Protein AF-A0A4U9CYF1-F1 (afdb_monomer)

Structure (mmCIF, N/CA/C/O backbone):
data_AF-A0A4U9CYF1-F1
#
_entry.id   AF-A0A4U9CYF1-F1
#
loop_
_atom_site.group_PDB
_atom_site.id
_atom_site.type_symbol
_atom_site.label_atom_id
_atom_site.label_alt_id
_atom_site.label_comp_id
_atom_site.label_asym_id
_atom_site.label_entity_id
_atom_site.label_seq_id
_atom_site.pdbx_PDB_ins_code
_atom_site.Cartn_x
_atom_site.Cartn_y
_atom_site.Cartn_z
_atom_site.occupancy
_atom_site.B_iso_or_equiv
_atom_site.auth_seq_id
_atom_site.auth_comp_id
_atom_site.auth_asym_id
_atom_site.auth_atom_id
_atom_site.pdbx_PDB_model_num
ATOM 1 N N . MET A 1 1 ? -11.019 29.055 8.881 1.00 56.97 1 MET A N 1
ATOM 2 C CA . MET A 1 1 ? -11.404 27.851 8.118 1.00 56.97 1 MET A CA 1
ATOM 3 C C . MET A 1 1 ? -12.787 28.116 7.563 1.00 56.97 1 MET A C 1
ATOM 5 O O . MET A 1 1 ? -13.599 28.685 8.289 1.00 56.97 1 MET A O 1
ATOM 9 N N . SER A 1 2 ? -12.990 27.871 6.273 1.00 73.94 2 SER A N 1
ATOM 10 C CA . SER A 1 2 ? -14.234 28.206 5.564 1.00 73.94 2 SER A CA 1
ATOM 11 C C . SER A 1 2 ? -15.378 27.278 6.001 1.00 73.94 2 SER A C 1
ATOM 13 O O . SER A 1 2 ? -15.116 26.155 6.421 1.00 73.94 2 SER A O 1
ATOM 15 N N . GLU A 1 3 ? -16.644 27.690 5.865 1.00 54.50 3 GLU A N 1
ATOM 16 C CA . GLU A 1 3 ? -17.795 26.783 6.055 1.00 54.50 3 GLU A CA 1
ATOM 17 C C . GLU A 1 3 ? -17.712 25.552 5.135 1.00 54.50 3 GLU A C 1
ATOM 19 O O . GLU A 1 3 ? -18.128 24.460 5.516 1.00 54.50 3 GLU A O 1
ATOM 24 N N . ALA A 1 4 ? -17.080 25.699 3.965 1.00 58.81 4 ALA A N 1
ATOM 25 C CA . ALA A 1 4 ? -16.784 24.587 3.070 1.00 58.81 4 ALA A CA 1
ATOM 26 C C . ALA A 1 4 ? -15.756 23.599 3.661 1.00 58.81 4 ALA A C 1
ATOM 28 O O . ALA A 1 4 ? -15.915 22.400 3.461 1.00 58.81 4 ALA A O 1
ATOM 29 N N . ASP A 1 5 ? -14.756 24.057 4.427 1.00 59.91 5 ASP A N 1
ATOM 30 C CA . ASP A 1 5 ? -13.804 23.160 5.114 1.00 59.91 5 ASP A CA 1
ATOM 31 C C . ASP A 1 5 ? -14.498 22.387 6.246 1.00 59.91 5 ASP A C 1
ATOM 33 O O . ASP A 1 5 ? -14.215 21.216 6.484 1.00 59.91 5 ASP A O 1
ATOM 37 N N . MET A 1 6 ? -15.434 23.039 6.942 1.00 58.56 6 MET A N 1
ATOM 38 C CA . MET A 1 6 ? -16.152 22.467 8.086 1.00 58.56 6 MET A CA 1
AT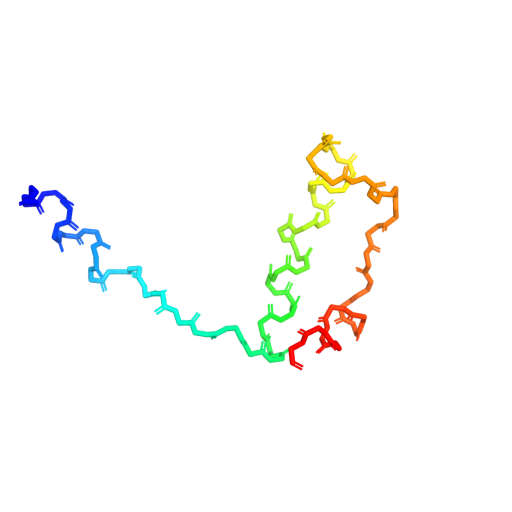OM 39 C C . MET A 1 6 ? -17.163 21.388 7.670 1.00 58.56 6 MET 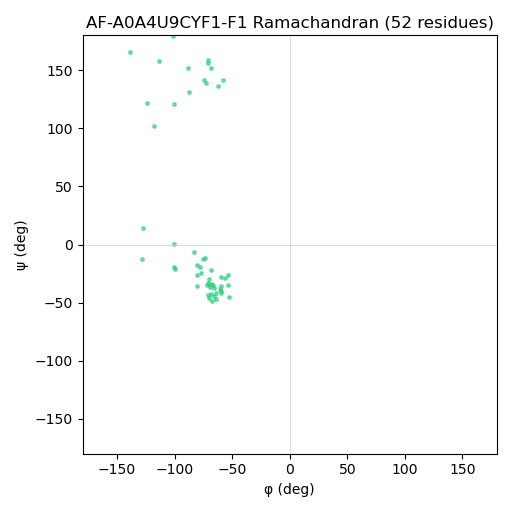A C 1
ATOM 41 O O . MET A 1 6 ? -17.334 20.410 8.394 1.00 58.56 6 MET A O 1
ATOM 45 N N . LEU A 1 7 ? -17.810 21.544 6.507 1.00 55.34 7 LEU A N 1
ATOM 46 C CA . LEU A 1 7 ? -18.770 20.570 5.969 1.00 55.34 7 LEU A CA 1
ATOM 47 C C . LEU A 1 7 ? -18.098 19.275 5.480 1.00 55.34 7 LEU A C 1
ATOM 49 O O . LEU A 1 7 ? -18.679 18.208 5.644 1.00 55.34 7 LEU A O 1
ATOM 53 N N . HIS A 1 8 ? -16.874 19.345 4.942 1.00 55.81 8 HIS A N 1
ATOM 54 C CA . HIS A 1 8 ? -16.126 18.155 4.502 1.00 55.81 8 HIS A CA 1
ATOM 55 C C . HIS A 1 8 ? -15.439 17.415 5.661 1.00 55.81 8 HIS A C 1
ATOM 57 O O . HIS A 1 8 ? -15.236 16.205 5.592 1.00 55.81 8 HIS A O 1
ATOM 63 N N . SER A 1 9 ? -15.109 18.121 6.747 1.00 54.00 9 SER A N 1
ATOM 64 C CA . SER A 1 9 ? -14.417 17.542 7.909 1.00 54.00 9 SER A CA 1
ATOM 65 C C . SER A 1 9 ? -15.256 16.539 8.708 1.00 54.00 9 SER A C 1
ATOM 67 O O . SER A 1 9 ? -14.699 15.725 9.435 1.00 54.00 9 SER A O 1
ATOM 69 N N . ALA A 1 10 ? -16.588 16.586 8.607 1.00 57.56 10 ALA A N 1
ATOM 70 C CA . ALA A 1 10 ? -17.452 15.631 9.305 1.00 57.56 10 ALA A CA 1
ATOM 71 C C . ALA A 1 10 ? -17.567 14.274 8.582 1.00 57.56 10 ALA A C 1
ATOM 73 O O . ALA A 1 10 ? -17.975 13.296 9.203 1.00 57.56 10 ALA A O 1
ATOM 74 N N . GLU A 1 11 ? -17.213 14.207 7.293 1.00 74.50 11 GLU A N 1
ATOM 75 C CA . GLU A 1 11 ? -17.309 12.991 6.470 1.00 74.50 11 GLU A CA 1
ATOM 76 C C . GLU A 1 11 ? -15.962 12.266 6.308 1.00 74.50 11 GLU A C 1
ATOM 78 O O . GLU A 1 11 ? -15.936 11.077 5.992 1.00 74.50 11 GLU A O 1
ATOM 83 N N . LEU A 1 12 ? -14.843 12.961 6.546 1.00 79.38 12 LEU A N 1
ATOM 84 C CA . LEU A 1 12 ? -13.494 12.425 6.385 1.00 79.38 12 LEU A CA 1
ATOM 85 C C . LEU A 1 12 ? -12.752 12.413 7.724 1.00 79.38 12 LEU A C 1
ATOM 87 O O . LEU A 1 12 ? -12.244 13.428 8.195 1.00 79.38 12 LEU A O 1
ATOM 91 N N . GLU A 1 13 ? -12.683 11.231 8.329 1.00 89.50 13 GLU A N 1
ATOM 92 C CA . GLU A 1 13 ? -11.926 10.984 9.553 1.00 89.50 13 GLU A CA 1
ATOM 93 C C . GLU A 1 13 ? -10.473 10.614 9.224 1.00 89.50 13 GLU A C 1
ATOM 95 O O . GLU A 1 13 ? -10.211 9.732 8.404 1.00 89.50 13 GLU A O 1
ATOM 100 N N . ILE A 1 14 ? -9.519 11.260 9.901 1.00 90.25 14 ILE A N 1
ATOM 101 C CA . ILE A 1 14 ? -8.109 10.856 9.895 1.00 90.25 14 ILE A CA 1
ATOM 102 C C . ILE A 1 14 ? -7.837 10.097 11.190 1.00 90.25 14 ILE A C 1
ATOM 104 O O . ILE A 1 14 ? -7.993 10.644 12.281 1.00 90.25 14 ILE A O 1
ATOM 108 N N . ARG A 1 15 ? -7.394 8.848 11.062 1.00 94.12 15 ARG A N 1
ATOM 109 C CA . ARG A 1 15 ? -7.034 7.974 12.180 1.00 94.12 15 ARG A CA 1
ATOM 110 C C . ARG A 1 15 ? -5.768 7.187 11.865 1.00 94.12 15 ARG A C 1
ATOM 112 O O . ARG A 1 15 ? -5.370 7.089 10.705 1.00 94.12 15 ARG A O 1
ATOM 119 N N . GLU A 1 16 ? -5.183 6.590 12.897 1.00 95.81 16 GLU A N 1
ATOM 120 C CA . GLU A 1 16 ? -4.097 5.625 12.730 1.00 95.81 16 GLU A CA 1
ATOM 121 C C . GLU A 1 16 ? -4.544 4.448 11.854 1.00 95.81 16 GLU A C 1
ATOM 123 O O . GLU A 1 16 ? -5.689 3.977 11.935 1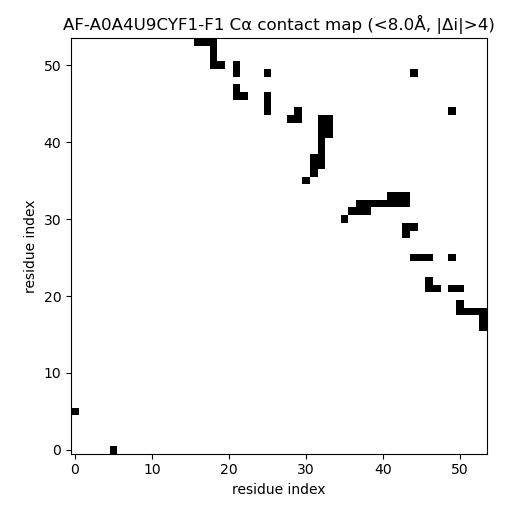.00 95.81 16 GLU A O 1
ATOM 128 N N . ALA A 1 17 ? -3.627 3.991 11.004 1.00 95.00 17 ALA A N 1
ATOM 129 C CA . ALA A 1 17 ? -3.837 2.819 10.170 1.00 95.00 17 ALA A CA 1
ATOM 130 C C . ALA A 1 17 ? -3.772 1.549 11.026 1.00 95.00 17 ALA A C 1
ATOM 132 O O . ALA A 1 17 ? -2.928 1.423 11.913 1.00 95.00 17 ALA A O 1
ATOM 133 N N . LEU A 1 18 ? -4.667 0.605 10.750 1.00 96.00 18 LEU A N 1
ATOM 134 C CA . LE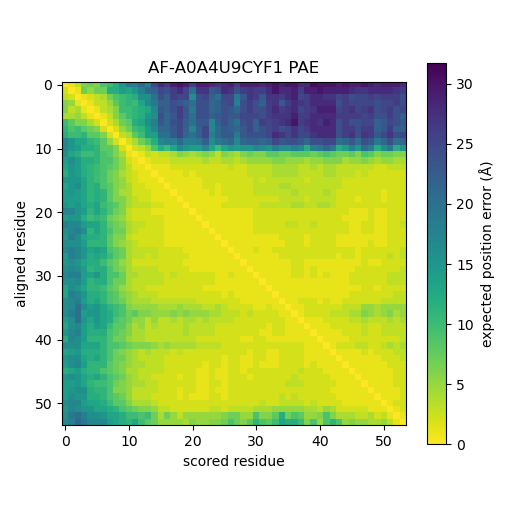U A 1 18 ? -4.741 -0.689 11.417 1.00 96.00 18 LEU A CA 1
ATOM 135 C C . LEU A 1 18 ? -4.404 -1.814 10.425 1.00 96.00 18 LEU A C 1
ATOM 137 O O . LEU A 1 18 ? -4.604 -1.649 9.220 1.00 96.00 18 LEU A O 1
ATOM 141 N N . PRO A 1 19 ? -3.985 -3.002 10.903 1.00 96.12 19 PRO A N 1
ATOM 142 C CA . PRO A 1 19 ? -3.704 -4.157 10.043 1.00 96.12 19 PRO A CA 1
ATOM 143 C C . PRO A 1 19 ? -4.846 -4.557 9.089 1.00 96.12 19 PRO A C 1
ATOM 145 O O . PRO A 1 19 ? -4.599 -5.147 8.034 1.00 96.12 19 PRO A O 1
ATOM 148 N N . ASP A 1 20 ? -6.094 -4.241 9.438 1.00 96.25 20 ASP A N 1
ATOM 149 C CA . ASP A 1 20 ? -7.274 -4.532 8.616 1.00 96.25 20 ASP A CA 1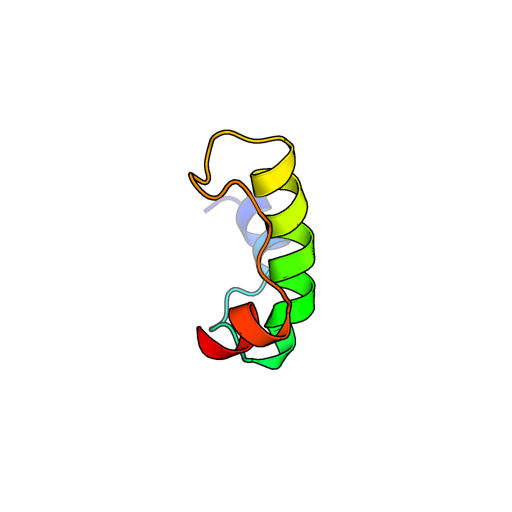
ATOM 150 C C . ASP A 1 20 ? -7.449 -3.555 7.440 1.00 96.25 20 ASP A C 1
ATOM 152 O O . ASP A 1 20 ? -8.078 -3.902 6.437 1.00 96.25 20 ASP A O 1
ATOM 156 N N . ASP A 1 21 ? -6.818 -2.378 7.490 1.00 96.75 21 ASP A N 1
ATOM 157 C CA . ASP A 1 21 ? -6.824 -1.405 6.391 1.00 96.75 21 ASP A CA 1
ATOM 158 C C . ASP A 1 21 ? -5.909 -1.821 5.231 1.00 96.75 21 ASP A C 1
ATOM 160 O O . ASP A 1 21 ? -6.000 -1.262 4.134 1.00 96.75 21 ASP A O 1
ATOM 164 N N . ALA A 1 22 ? -5.054 -2.830 5.437 1.00 96.50 22 ALA A N 1
ATOM 165 C CA . ALA A 1 22 ? -4.068 -3.286 4.460 1.00 96.50 22 ALA A CA 1
ATOM 166 C C . ALA A 1 22 ? -4.690 -3.611 3.093 1.00 96.50 22 ALA A C 1
ATOM 168 O O . ALA A 1 22 ? -4.086 -3.323 2.063 1.00 96.50 22 ALA A O 1
ATOM 169 N N . HIS A 1 23 ? -5.916 -4.148 3.058 1.00 96.25 23 HIS A N 1
ATOM 170 C CA . HIS A 1 23 ? -6.630 -4.399 1.803 1.00 96.25 23 HIS A CA 1
ATOM 171 C C . HIS A 1 23 ? -6.945 -3.111 1.032 1.00 96.25 23 HIS A C 1
ATOM 173 O O . HIS A 1 23 ? -6.713 -3.046 -0.176 1.00 96.25 23 HIS A O 1
ATOM 179 N N . ALA A 1 24 ? -7.471 -2.094 1.718 1.00 95.94 24 ALA A N 1
ATOM 180 C CA . ALA A 1 24 ? -7.840 -0.826 1.097 1.00 95.94 24 ALA A CA 1
ATOM 181 C C . ALA A 1 24 ? -6.593 -0.059 0.633 1.00 9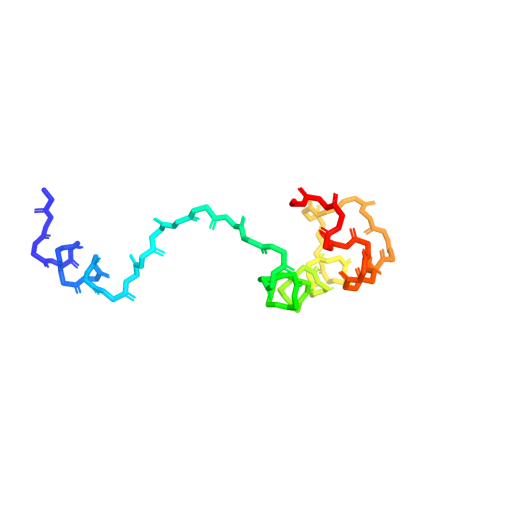5.94 24 ALA A C 1
ATOM 183 O O . ALA A 1 24 ? -6.551 0.447 -0.489 1.00 95.94 24 ALA A O 1
ATOM 184 N N . ILE A 1 25 ? -5.548 -0.044 1.463 1.00 96.25 25 ILE A N 1
ATOM 185 C CA . ILE A 1 25 ? -4.280 0.617 1.146 1.00 96.25 25 ILE A CA 1
ATOM 186 C C . ILE A 1 25 ? -3.589 -0.083 -0.031 1.00 96.25 25 ILE A C 1
ATOM 188 O O . ILE A 1 25 ? -3.164 0.590 -0.970 1.00 96.25 25 ILE A O 1
ATOM 192 N N . ALA A 1 26 ? -3.540 -1.422 -0.044 1.00 96.50 26 ALA A N 1
ATOM 193 C CA . ALA A 1 26 ? -2.967 -2.182 -1.156 1.00 96.50 26 ALA A CA 1
ATOM 194 C C . ALA A 1 26 ? -3.696 -1.901 -2.478 1.00 96.50 26 ALA A C 1
ATOM 196 O O . ALA A 1 26 ? -3.047 -1.708 -3.503 1.00 96.50 26 ALA A O 1
ATOM 197 N N . ALA A 1 27 ? -5.031 -1.816 -2.466 1.00 94.62 27 ALA A N 1
ATOM 198 C CA . ALA A 1 27 ? -5.811 -1.527 -3.669 1.00 94.62 27 ALA A CA 1
ATOM 199 C C . ALA A 1 27 ? -5.460 -0.163 -4.294 1.00 94.62 27 ALA A C 1
ATOM 201 O O . ALA A 1 27 ? -5.374 -0.056 -5.518 1.00 94.62 27 ALA A O 1
ATOM 202 N N . LEU A 1 28 ? -5.206 0.861 -3.469 1.00 95.56 28 LEU A N 1
ATOM 203 C CA . LEU A 1 28 ? -4.722 2.164 -3.939 1.00 95.56 28 LEU A CA 1
ATOM 204 C C . LEU A 1 28 ? -3.274 2.072 -4.437 1.00 95.56 28 LEU A C 1
ATOM 206 O O . LEU A 1 28 ? -2.938 2.572 -5.513 1.00 95.56 28 LEU A O 1
ATOM 210 N N . TYR A 1 29 ? -2.415 1.405 -3.666 1.00 96.88 29 TYR A N 1
ATOM 211 C CA . TYR A 1 29 ? -0.983 1.339 -3.936 1.00 96.88 29 TYR A CA 1
ATOM 212 C C . TYR A 1 29 ? -0.649 0.578 -5.227 1.00 96.88 29 TYR A C 1
ATOM 214 O O . TYR A 1 29 ? 0.206 1.024 -5.993 1.00 96.88 29 TYR A O 1
ATOM 222 N N . VAL A 1 30 ? -1.380 -0.501 -5.534 1.00 97.44 30 VAL A N 1
ATOM 223 C CA . VAL A 1 30 ? -1.212 -1.299 -6.764 1.00 97.44 30 VAL A CA 1
ATOM 224 C C . VAL A 1 30 ? -1.259 -0.428 -8.015 1.00 97.44 30 VAL A C 1
ATOM 226 O O . VAL A 1 30 ? -0.419 -0.5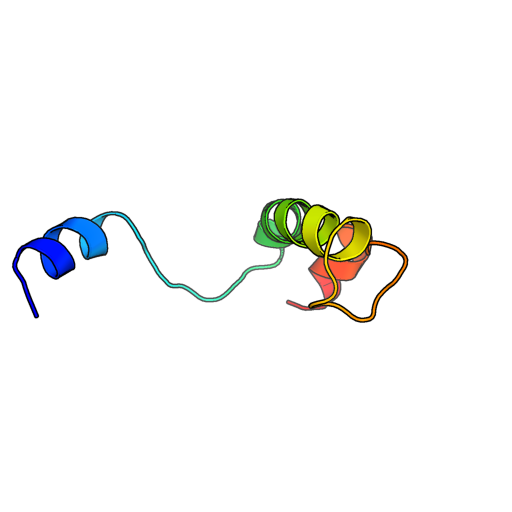76 -8.903 1.00 97.44 30 VAL A O 1
ATOM 229 N N . TRP A 1 31 ? -2.214 0.502 -8.098 1.00 96.19 31 TRP A N 1
ATOM 230 C CA . TRP A 1 31 ? -2.313 1.367 -9.269 1.00 96.19 31 TRP A CA 1
ATOM 231 C C . TRP A 1 31 ? -1.072 2.255 -9.408 1.00 96.19 31 TRP A C 1
ATOM 233 O O . TRP A 1 31 ? -0.544 2.396 -10.512 1.00 96.19 31 TRP A O 1
ATOM 243 N N . HIS A 1 32 ? -0.579 2.809 -8.299 1.00 97.12 32 HIS A N 1
ATOM 244 C CA . HIS A 1 32 ? 0.588 3.688 -8.291 1.00 97.12 32 HIS A CA 1
ATOM 245 C C . HIS A 1 32 ? 1.895 2.965 -8.620 1.00 97.12 32 HIS A C 1
ATOM 247 O O . HIS A 1 32 ? 2.735 3.566 -9.287 1.00 97.12 32 HIS A O 1
ATOM 253 N N . VAL A 1 33 ? 2.045 1.704 -8.211 1.00 97.88 33 VAL A N 1
ATOM 254 C CA . VAL A 1 33 ? 3.186 0.861 -8.599 1.00 97.88 33 VAL A CA 1
ATOM 255 C C . VAL A 1 33 ? 3.133 0.544 -10.095 1.00 97.88 33 VAL A C 1
ATOM 257 O O . VAL A 1 33 ? 4.101 0.757 -10.813 1.00 97.88 33 VAL A O 1
ATOM 260 N N . LEU A 1 34 ? 1.978 0.105 -10.602 1.00 97.19 34 LEU A N 1
ATOM 261 C CA . LEU A 1 34 ? 1.870 -0.352 -11.993 1.00 97.19 34 LEU A CA 1
ATOM 262 C C . LEU A 1 34 ? 1.813 0.780 -13.031 1.00 97.19 34 LEU A C 1
ATOM 264 O O . LEU A 1 34 ? 2.127 0.550 -14.197 1.00 97.19 34 LEU A O 1
ATOM 268 N N . ASN A 1 35 ? 1.369 1.981 -12.646 1.00 97.00 35 ASN A N 1
ATOM 269 C CA . ASN A 1 35 ? 1.069 3.066 -13.595 1.00 97.00 35 ASN A CA 1
ATOM 270 C C . ASN A 1 35 ? 1.759 4.393 -13.255 1.00 97.00 35 ASN A C 1
ATOM 272 O O . ASN A 1 35 ? 1.739 5.329 -14.059 1.00 97.00 35 ASN A O 1
ATOM 276 N N . GLY A 1 36 ? 2.328 4.509 -12.058 1.00 94.75 36 GLY A N 1
ATOM 277 C CA . GLY A 1 36 ? 2.945 5.730 -11.567 1.00 94.75 36 GLY A CA 1
ATOM 278 C C . GLY A 1 36 ? 4.467 5.710 -11.653 1.00 94.75 36 GLY A C 1
ATOM 279 O O . GLY 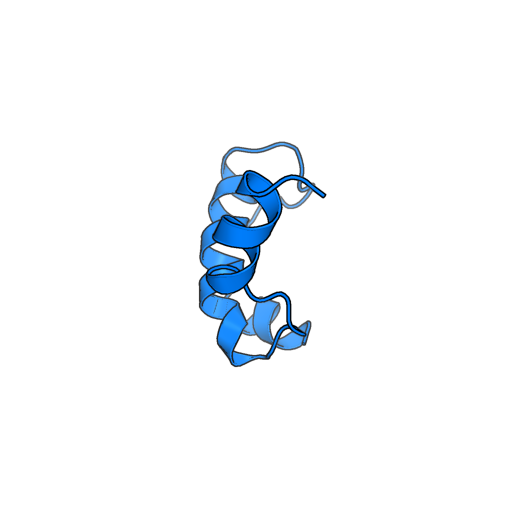A 1 36 ? 5.095 4.756 -12.093 1.00 94.75 36 GLY A O 1
ATOM 280 N N . ARG A 1 37 ? 5.066 6.821 -11.219 1.00 95.69 37 ARG A N 1
ATOM 281 C CA . ARG A 1 37 ? 6.509 6.933 -10.930 1.00 95.69 37 ARG A CA 1
ATOM 282 C C . ARG A 1 37 ? 6.774 7.493 -9.531 1.00 95.69 37 ARG A C 1
ATOM 284 O O . ARG A 1 37 ? 7.862 7.977 -9.247 1.00 95.69 37 ARG A O 1
ATOM 291 N N . ALA A 1 38 ? 5.733 7.517 -8.698 1.00 95.31 38 ALA A N 1
ATOM 292 C CA . ALA A 1 38 ? 5.811 8.010 -7.328 1.00 95.31 38 ALA A CA 1
ATOM 293 C C . ALA A 1 38 ? 6.400 6.950 -6.386 1.00 95.31 38 ALA A C 1
ATOM 295 O O . ALA A 1 38 ? 7.143 7.298 -5.476 1.00 95.31 38 ALA A O 1
ATOM 296 N N . SER A 1 39 ? 6.090 5.672 -6.631 1.00 95.12 39 SER A N 1
ATOM 297 C CA . SER A 1 39 ? 6.808 4.547 -6.035 1.00 95.12 39 SER A CA 1
ATOM 298 C C . SER A 1 39 ? 7.996 4.157 -6.917 1.00 95.12 39 SER A C 1
ATOM 300 O O . SER A 1 39 ? 7.974 4.386 -8.129 1.00 95.12 39 SER A O 1
ATOM 302 N N . PHE A 1 40 ? 9.031 3.595 -6.295 1.00 96.94 40 PHE A N 1
ATOM 303 C CA . PHE A 1 40 ? 10.177 2.981 -6.975 1.00 96.94 40 PHE A CA 1
ATOM 304 C C . PHE A 1 40 ? 10.067 1.452 -7.024 1.00 96.94 40 PHE A C 1
ATOM 306 O O . PHE A 1 40 ? 10.973 0.790 -7.521 1.00 96.94 40 PHE A O 1
ATOM 313 N N . GLU A 1 41 ? 8.996 0.884 -6.473 1.00 97.25 41 GLU A N 1
ATOM 314 C CA . GLU A 1 41 ? 8.716 -0.540 -6.599 1.00 97.25 41 GLU A CA 1
ATOM 315 C C . GLU A 1 41 ? 8.205 -0.852 -8.007 1.00 97.25 41 GLU A C 1
ATOM 317 O O . GLU A 1 41 ? 7.414 -0.095 -8.565 1.00 97.25 41 GLU A O 1
ATOM 322 N N . ASP A 1 42 ? 8.633 -1.990 -8.555 1.00 96.12 42 ASP A N 1
ATOM 323 C CA . ASP A 1 42 ? 8.190 -2.478 -9.869 1.00 96.12 42 ASP A CA 1
ATOM 324 C C . ASP A 1 42 ? 7.091 -3.553 -9.760 1.00 96.12 42 ASP A C 1
ATOM 326 O O . ASP A 1 42 ? 6.362 -3.817 -10.718 1.00 96.12 42 ASP A O 1
ATOM 330 N N . ILE A 1 43 ? 6.976 -4.208 -8.600 1.00 97.62 43 ILE A N 1
ATOM 331 C CA . ILE A 1 43 ? 6.031 -5.299 -8.334 1.00 97.62 43 ILE A CA 1
ATOM 332 C C . ILE A 1 43 ? 5.195 -4.899 -7.119 1.00 97.62 43 ILE A C 1
ATOM 334 O O . ILE A 1 43 ? 5.780 -4.677 -6.060 1.00 97.62 43 ILE A O 1
ATOM 338 N N . PRO A 1 44 ? 3.855 -4.822 -7.231 1.00 97.38 44 PRO A N 1
ATOM 339 C CA . PRO A 1 44 ? 3.024 -4.471 -6.090 1.00 97.38 44 PRO A CA 1
ATOM 340 C C . PRO A 1 44 ? 3.158 -5.502 -4.960 1.00 97.38 44 PRO A C 1
ATOM 342 O O . PRO A 1 44 ? 3.106 -6.706 -5.241 1.00 97.38 44 PRO A O 1
ATOM 345 N N . PRO A 1 45 ? 3.273 -5.062 -3.696 1.00 97.25 45 PRO A N 1
ATOM 346 C CA . PRO A 1 45 ? 3.337 -5.962 -2.559 1.00 97.25 45 PRO A CA 1
ATOM 347 C C . PRO A 1 45 ? 1.996 -6.670 -2.364 1.00 97.25 45 PRO A C 1
ATOM 349 O O . PRO A 1 45 ? 0.919 -6.156 -2.689 1.00 97.25 45 PRO A O 1
ATOM 352 N N . THR A 1 46 ? 2.054 -7.865 -1.792 1.00 96.75 46 THR A N 1
ATOM 353 C CA . THR A 1 46 ? 0.860 -8.604 -1.380 1.00 96.75 46 THR A CA 1
ATOM 354 C C . THR A 1 46 ? 0.197 -7.943 -0.169 1.00 96.75 46 THR A C 1
ATOM 356 O O . THR A 1 46 ? 0.829 -7.226 0.608 1.00 96.75 46 THR A O 1
ATOM 359 N N . VAL A 1 47 ? -1.091 -8.225 0.051 1.00 96.44 47 VAL A N 1
ATOM 360 C CA . VAL A 1 47 ? -1.811 -7.716 1.233 1.00 96.44 47 VAL A CA 1
ATOM 361 C C . VAL A 1 47 ? -1.163 -8.193 2.538 1.00 96.44 47 VAL A C 1
ATOM 363 O O . VAL A 1 47 ? -1.100 -7.433 3.50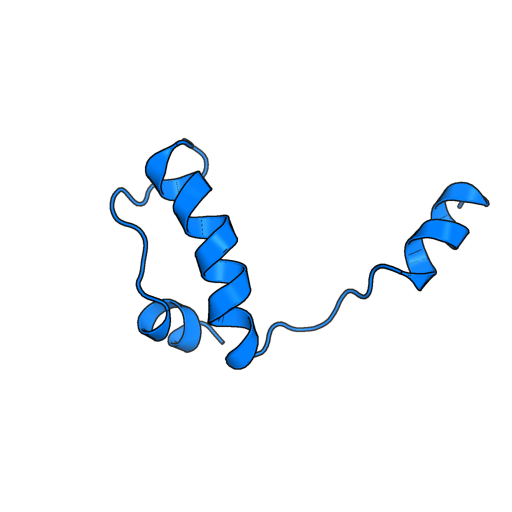1 1.00 96.44 47 VAL A O 1
ATOM 366 N N . ASP A 1 48 ? -0.639 -9.419 2.575 1.00 96.75 48 ASP A N 1
ATOM 367 C CA . ASP A 1 48 ? 0.031 -9.951 3.766 1.00 96.75 48 ASP A CA 1
ATOM 368 C C . ASP A 1 48 ? 1.379 -9.275 4.041 1.00 96.75 48 ASP A C 1
ATOM 370 O O . ASP A 1 48 ? 1.787 -9.168 5.196 1.00 96.75 48 ASP A O 1
ATOM 374 N N . GLU A 1 49 ? 2.080 -8.802 3.009 1.00 96.50 49 GLU A N 1
ATOM 375 C CA . GLU A 1 49 ? 3.273 -7.967 3.174 1.00 96.50 49 GLU A CA 1
ATOM 376 C C . GLU A 1 49 ? 2.902 -6.571 3.672 1.00 96.50 49 GLU A C 1
ATOM 378 O O . GLU A 1 49 ? 3.512 -6.098 4.629 1.00 96.50 49 GLU A O 1
ATOM 383 N N . MET A 1 50 ? 1.851 -5.963 3.111 1.00 95.38 50 MET A N 1
ATOM 384 C CA . MET A 1 50 ? 1.335 -4.667 3.569 1.00 95.38 50 MET A CA 1
ATOM 385 C C . MET A 1 50 ? 0.887 -4.716 5.033 1.00 95.38 50 MET A C 1
ATOM 387 O O . MET A 1 50 ? 1.182 -3.806 5.799 1.00 95.38 50 MET A O 1
ATOM 391 N N . ARG A 1 51 ? 0.237 -5.806 5.459 1.00 95.25 51 ARG A N 1
ATOM 392 C CA . ARG A 1 51 ? -0.217 -5.986 6.846 1.00 95.25 51 ARG A CA 1
ATOM 393 C C . ARG A 1 51 ? 0.931 -5.955 7.862 1.00 95.25 51 ARG A C 1
ATOM 395 O O . ARG A 1 51 ? 0.703 -5.558 8.994 1.00 95.25 51 ARG A O 1
ATOM 402 N N . LYS A 1 52 ? 2.153 -6.343 7.476 1.00 93.31 52 LYS A N 1
ATOM 403 C CA . LYS A 1 52 ? 3.332 -6.337 8.367 1.00 93.31 52 LYS A CA 1
ATOM 404 C C . LYS A 1 52 ? 3.881 -4.935 8.646 1.00 93.31 52 LYS A C 1
ATOM 406 O O . LYS A 1 52 ? 4.757 -4.807 9.497 1.00 93.31 52 LYS A O 1
ATOM 411 N N . ALA A 1 53 ? 3.431 -3.919 7.911 1.00 83.12 53 ALA A N 1
ATOM 412 C CA . ALA A 1 53 ? 3.863 -2.536 8.092 1.00 83.12 53 ALA A CA 1
ATOM 413 C C . ALA A 1 53 ? 3.112 -1.801 9.221 1.00 83.12 53 ALA A C 1
ATOM 415 O O . ALA A 1 53 ? 3.486 -0.671 9.536 1.00 83.12 53 ALA A O 1
ATOM 416 N N . TYR A 1 54 ? 2.086 -2.433 9.809 1.00 77.69 54 TYR A N 1
ATOM 417 C CA . TYR A 1 54 ? 1.196 -1.879 10.834 1.00 77.69 54 TYR A CA 1
ATOM 418 C C . TYR A 1 54 ? 1.224 -2.708 12.121 1.00 77.69 54 TYR A C 1
ATOM 420 O O . TYR A 1 54 ? 1.377 -3.949 12.028 1.00 77.69 54 TYR A O 1
#

Sequence (54 aa):
MSEADMLHSAELEIREALPDDAHAIAALYVWHVLNGRASFEDIPPTVDEMRKAY

pLDDT: mean 87.69, std 14.88, range [54.0, 97.88]

Mean predicted aligned error: 7.32 Å

Nearest PDB structures (foldseek):
  5jtf-assembly1_B  TM=9.927E-01  e=2.028E-02  Pseudomonas putida KT2440
  5dwn-assembly2_C  TM=9.277E-01  e=1.180E-02  Brucella ovis ATCC 25840
  3dr8-assembly1_B  TM=9.006E-01  e=1.030E-01  unclassified
  3dr8-assembly1_A  TM=9.064E-01  e=3.991E-01  unclassified
  2jlm-assembly1_B  TM=8.663E-01  e=3.991E-01  Acinetobacter baylyi

Solvent-accessible surface area (backbone atoms only — not comparable to full-atom values): 3424 Å² total; per-residue (Å²): 132,53,73,71,54,58,65,53,54,78,77,56,87,88,73,85,82,51,54,81,46,20,60,63,52,41,63,57,47,40,52,38,29,76,73,48,79,86,49,90,52,84,66,66,75,51,50,74,60,49,27,70,78,87

Foldseek 3Di:
DDPVVVVVDVVDDDDDDALVCLVVVLVVVQCCLPPHPPDPHVDRDDSVVSSVVD

Organism: Raoultella terrigena (NCBI:txid577)

Secondary structure (DSSP, 8-state):
--HHHHHHHTT-------GGGHHHHHHHHHHHHHH-SSS--SSPPPHHHHHTT-

Radius of gyration: 14.95 Å; Cα contacts (8 Å, |Δi|>4): 35; chains: 1; bounding box: 29×38×26 Å